Protein AF-A0A9D2UKW0-F1 (afdb_monomer)

Radius of gyration: 27.23 Å; Cα contacts (8 Å, |Δi|>4): 98; chains: 1; bounding box: 52×42×97 Å

Mean predicted aligned error: 14.86 Å

Secon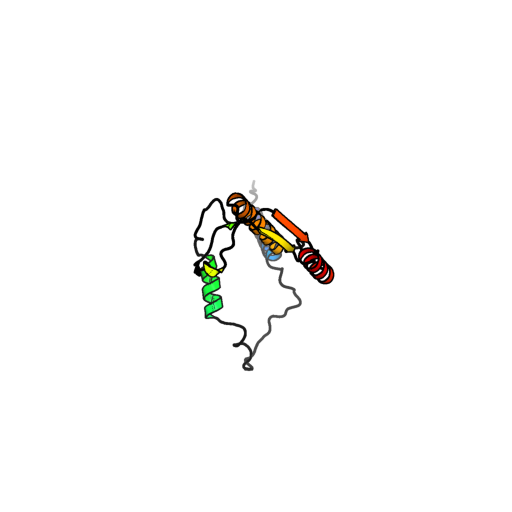dary structure (DSSP, 8-state):
---PPPTHHHHHHHHHHHHHHHHHTS--S-TT-----------S-STTT--HHHHHHHHHGGGPPPBS-TT-GGG-BSS--PPP-GGG--SS-EEEEEEE--SSSHHHHHHHHHHHHHHHHHHHTTSEEEEEEEE-TT-HHHHHHHHHHHH-

Sequence (152 aa):
MRTGLKPVLRTAVALVGASALIALAGCTTDPTVEPGGGEGGGEDSSEEWFDQKLYDRQFEERDVVPEGPEDKPYLQMINPEMGDTSEFKSEGGKKMCFANASISNPWRQTGWITMNEQLKDLKKNGVITEMETRDAQDNDDTQIADIDYFIS

pLDDT: mean 80.83, std 21.24, range [37.22, 98.38]

Structure (mmCIF, N/CA/C/O backbone):
data_AF-A0A9D2UKW0-F1
#
_entry.id   AF-A0A9D2UKW0-F1
#
loop_
_atom_site.group_PDB
_atom_site.id
_atom_site.type_symbol
_atom_site.label_atom_id
_atom_site.label_alt_id
_atom_site.label_comp_id
_atom_site.label_asym_id
_atom_site.label_entity_id
_atom_site.label_seq_id
_atom_site.pdbx_PDB_ins_code
_atom_site.Cartn_x
_atom_site.Cartn_y
_atom_site.Cartn_z
_atom_site.occupancy
_atom_site.B_iso_or_equiv
_atom_site.auth_seq_id
_atom_site.auth_comp_id
_atom_site.auth_asym_id
_atom_site.auth_atom_id
_atom_site.pdbx_PDB_model_num
ATOM 1 N N . MET A 1 1 ? -1.345 18.165 -77.061 1.00 37.22 1 MET A N 1
ATOM 2 C CA . MET A 1 1 ? -0.982 19.080 -75.951 1.00 37.22 1 MET A CA 1
ATOM 3 C C . MET A 1 1 ? -1.348 18.364 -74.655 1.00 37.22 1 MET A C 1
ATOM 5 O O . MET A 1 1 ? -2.507 18.021 -74.513 1.00 37.22 1 MET A O 1
ATOM 9 N N . ARG A 1 2 ? -0.394 17.776 -73.908 1.00 44.81 2 ARG A N 1
ATOM 10 C CA . ARG A 1 2 ? 0.381 18.386 -72.791 1.00 44.81 2 ARG A CA 1
ATOM 11 C C . ARG A 1 2 ? -0.569 19.114 -71.818 1.00 44.81 2 ARG A C 1
ATOM 13 O O . ARG A 1 2 ? -1.216 20.047 -72.260 1.00 44.81 2 ARG A O 1
ATOM 20 N N . THR A 1 3 ? -0.716 18.733 -70.549 1.00 44.91 3 THR A N 1
ATOM 21 C CA . THR A 1 3 ? 0.338 18.456 -69.552 1.00 44.91 3 THR A CA 1
ATOM 22 C C . THR A 1 3 ? -0.169 17.573 -68.397 1.00 44.91 3 THR A C 1
ATOM 24 O O . THR A 1 3 ? -1.260 17.778 -67.878 1.00 44.91 3 THR A O 1
ATOM 27 N N . GLY A 1 4 ? 0.658 16.614 -67.963 1.00 47.75 4 GLY A N 1
ATOM 28 C CA . GLY A 1 4 ? 0.464 15.843 -66.733 1.00 47.75 4 GLY A CA 1
ATOM 29 C C . GLY A 1 4 ? 0.979 16.601 -65.507 1.00 47.75 4 GLY A C 1
ATOM 30 O O . GLY A 1 4 ? 2.093 17.130 -65.521 1.00 47.75 4 GLY A O 1
ATOM 31 N N . LEU A 1 5 ? 0.170 16.640 -64.448 1.00 51.19 5 LEU A N 1
ATOM 32 C CA . LEU A 1 5 ? 0.556 17.165 -63.141 1.00 51.19 5 LEU A CA 1
ATOM 33 C C . LEU A 1 5 ? 1.160 16.019 -62.310 1.00 51.19 5 LEU A C 1
ATOM 35 O O . LEU A 1 5 ? 0.541 14.975 -62.123 1.00 51.19 5 LEU A O 1
ATOM 39 N N . LYS A 1 6 ? 2.417 16.192 -61.892 1.00 46.84 6 LYS A N 1
ATOM 40 C CA . LYS A 1 6 ? 3.288 15.154 -61.319 1.00 46.84 6 LYS A CA 1
ATOM 41 C C . LYS A 1 6 ? 2.822 14.701 -59.915 1.00 46.84 6 LYS A C 1
ATOM 43 O O . LYS A 1 6 ? 2.526 15.561 -59.088 1.00 46.84 6 LYS A O 1
ATOM 48 N N . PRO A 1 7 ? 2.883 13.395 -59.581 1.00 46.62 7 PRO A N 1
ATOM 49 C CA . PRO A 1 7 ? 2.533 12.853 -58.257 1.00 46.62 7 PRO A CA 1
ATOM 50 C C . PRO A 1 7 ? 3.559 13.167 -57.148 1.00 46.62 7 PRO A C 1
ATOM 52 O O . PRO A 1 7 ? 3.317 12.882 -55.982 1.00 46.62 7 PRO A O 1
ATOM 55 N N . VAL A 1 8 ? 4.689 13.791 -57.492 1.00 51.03 8 VAL A N 1
ATOM 56 C CA . VAL A 1 8 ? 5.840 14.019 -56.598 1.00 51.03 8 VAL A CA 1
ATOM 57 C C . VAL A 1 8 ? 5.562 15.071 -55.510 1.00 51.03 8 VAL A C 1
ATOM 59 O O . VAL A 1 8 ? 6.204 15.064 -54.467 1.00 51.03 8 VAL A O 1
ATOM 62 N N . LEU A 1 9 ? 4.583 15.962 -55.709 1.00 44.91 9 LEU A N 1
ATOM 63 C CA . LEU A 1 9 ? 4.363 17.097 -54.801 1.00 44.91 9 LEU A CA 1
ATOM 64 C C . LEU A 1 9 ? 3.537 16.743 -53.548 1.00 44.91 9 LEU A C 1
ATOM 66 O O . LEU A 1 9 ? 3.625 17.440 -52.543 1.00 44.91 9 LEU A O 1
ATOM 70 N N . ARG A 1 10 ? 2.753 15.655 -53.576 1.00 46.81 10 ARG A N 1
ATOM 71 C CA . ARG A 1 10 ? 1.895 15.259 -52.441 1.00 46.81 10 ARG A CA 1
ATOM 72 C C . ARG A 1 10 ? 2.650 14.516 -51.337 1.00 46.81 10 ARG A C 1
ATOM 74 O O . ARG A 1 10 ? 2.250 14.590 -50.182 1.00 46.81 10 ARG A O 1
ATOM 81 N N . THR A 1 11 ? 3.758 13.858 -51.666 1.00 47.38 11 THR A N 1
ATOM 82 C CA . THR A 1 11 ? 4.543 13.068 -50.704 1.00 47.38 11 THR A CA 1
ATOM 83 C C . THR A 1 11 ? 5.456 13.935 -49.831 1.00 47.38 11 THR A C 1
ATOM 85 O O . THR A 1 11 ? 5.762 13.564 -48.703 1.00 47.38 11 THR A O 1
ATOM 88 N N . ALA A 1 12 ? 5.855 15.119 -50.309 1.00 45.41 12 ALA A N 1
ATOM 89 C CA . ALA A 1 12 ? 6.771 16.004 -49.585 1.00 45.41 12 ALA A CA 1
ATOM 90 C C . ALA A 1 12 ? 6.122 16.709 -48.377 1.00 45.41 12 ALA A C 1
ATOM 92 O O . ALA A 1 12 ? 6.799 16.988 -47.395 1.00 45.41 12 ALA A O 1
ATOM 93 N N . VAL A 1 13 ? 4.809 16.963 -48.414 1.00 49.22 13 VAL A N 1
ATOM 94 C CA . VAL A 1 13 ? 4.104 17.684 -47.336 1.00 49.22 13 VAL A CA 1
ATOM 95 C C . VAL A 1 13 ? 3.784 16.770 -46.144 1.00 49.22 13 VAL A C 1
ATOM 97 O O . VAL A 1 13 ? 3.808 17.218 -45.002 1.00 49.22 13 VAL A O 1
ATOM 100 N N . ALA A 1 14 ? 3.554 15.474 -46.379 1.00 49.28 14 ALA A N 1
ATOM 101 C CA . ALA A 1 14 ? 3.240 14.520 -45.312 1.00 49.28 14 ALA A CA 1
ATOM 102 C C . ALA A 1 14 ? 4.455 14.178 -44.424 1.00 49.28 14 ALA A C 1
ATOM 104 O O . ALA A 1 14 ? 4.295 13.949 -43.228 1.00 49.28 14 ALA A O 1
ATOM 105 N N . LEU A 1 15 ? 5.671 14.194 -44.982 1.00 48.31 15 LEU A N 1
ATOM 106 C CA . LEU A 1 15 ? 6.901 13.873 -44.243 1.00 48.31 15 LEU A CA 1
ATOM 107 C C . LEU A 1 15 ? 7.371 14.997 -43.309 1.00 48.31 15 LEU A C 1
ATOM 109 O O . LEU A 1 15 ? 8.044 14.706 -42.328 1.00 48.31 15 LEU A O 1
ATOM 113 N N . VAL A 1 16 ? 7.000 16.255 -43.572 1.00 49.38 16 VAL A N 1
ATOM 114 C CA . VAL A 1 16 ? 7.371 17.404 -42.721 1.00 49.38 16 VAL A CA 1
ATOM 115 C C . VAL A 1 16 ? 6.431 17.548 -41.515 1.00 49.38 16 VAL A C 1
ATOM 117 O O . VAL A 1 16 ? 6.853 17.988 -40.449 1.00 49.38 16 VAL A O 1
ATOM 120 N N . GLY A 1 17 ? 5.164 17.138 -41.643 1.00 46.81 17 GLY A N 1
ATOM 121 C CA . GLY A 1 17 ? 4.200 17.185 -40.536 1.00 46.81 17 GLY A CA 1
ATOM 122 C C . GLY A 1 17 ? 4.445 16.126 -39.455 1.00 46.81 17 GLY A C 1
ATOM 123 O O . GLY A 1 17 ? 4.240 16.392 -38.273 1.00 46.81 17 GLY A O 1
ATOM 124 N N . ALA A 1 18 ? 4.925 14.939 -39.840 1.00 50.12 18 ALA A N 1
ATOM 125 C CA . ALA A 1 18 ? 5.172 13.842 -38.902 1.00 50.12 18 ALA A CA 1
ATOM 126 C C . ALA A 1 18 ? 6.380 14.103 -37.981 1.00 50.12 18 ALA A C 1
ATOM 128 O O . ALA A 1 18 ? 6.341 13.762 -36.802 1.00 50.12 18 ALA A O 1
ATOM 129 N N . SER A 1 19 ? 7.427 14.768 -38.477 1.00 51.38 19 SER A N 1
ATOM 130 C CA . SER A 1 19 ? 8.611 15.129 -37.684 1.00 51.38 19 SER A CA 1
ATOM 131 C C . SER A 1 19 ? 8.330 16.228 -36.655 1.00 51.38 19 SER A C 1
ATOM 133 O O . SER A 1 19 ? 8.922 16.213 -35.579 1.00 51.38 19 SER A O 1
ATOM 135 N N . ALA A 1 20 ? 7.385 17.133 -36.930 1.00 52.00 20 ALA A N 1
ATOM 136 C CA . ALA A 1 20 ? 6.967 18.157 -35.970 1.00 52.00 20 ALA A CA 1
ATOM 137 C C . ALA A 1 20 ? 6.166 17.575 -34.789 1.00 52.00 20 ALA A C 1
ATOM 139 O O . ALA A 1 20 ? 6.291 18.052 -33.664 1.00 52.00 20 ALA A O 1
ATOM 140 N N . LEU A 1 21 ? 5.379 16.517 -35.020 1.00 51.91 21 LEU A N 1
ATOM 141 C CA . LEU A 1 21 ? 4.606 15.851 -33.965 1.00 51.91 21 LEU A CA 1
ATOM 142 C C . LEU A 1 21 ? 5.472 14.938 -33.081 1.00 51.91 21 LEU A C 1
ATOM 144 O O . LEU A 1 21 ? 5.214 14.838 -31.885 1.00 51.91 21 LEU A O 1
ATOM 148 N N . ILE A 1 22 ? 6.532 14.333 -33.631 1.00 56.53 22 ILE A N 1
ATOM 149 C CA . ILE A 1 22 ? 7.501 13.535 -32.856 1.00 56.53 22 ILE A CA 1
ATOM 150 C C . ILE A 1 22 ? 8.371 14.435 -31.959 1.00 56.53 22 ILE A C 1
ATOM 152 O O . ILE A 1 22 ? 8.698 14.047 -30.841 1.00 56.53 22 ILE A O 1
ATOM 156 N N . ALA A 1 23 ? 8.682 15.662 -32.393 1.00 54.34 23 ALA A N 1
ATOM 157 C CA . ALA A 1 23 ? 9.433 16.626 -31.585 1.00 54.34 23 ALA A CA 1
ATOM 158 C C . ALA A 1 23 ? 8.651 17.145 -30.360 1.00 54.34 23 ALA A C 1
ATOM 160 O O . ALA A 1 23 ? 9.253 17.448 -29.335 1.00 54.34 23 ALA A O 1
ATOM 161 N N . LEU A 1 24 ? 7.316 17.211 -30.430 1.00 53.88 24 LEU A N 1
ATOM 162 C CA . LEU A 1 24 ? 6.470 17.702 -29.331 1.00 53.88 24 LEU A CA 1
ATOM 163 C C . LEU A 1 24 ? 6.223 16.665 -28.225 1.00 53.88 24 LEU A C 1
ATOM 165 O O . LEU A 1 24 ? 5.892 17.045 -27.107 1.00 53.88 24 LEU A O 1
ATOM 169 N N . ALA A 1 25 ? 6.402 15.373 -28.507 1.00 56.75 25 ALA A N 1
ATOM 170 C CA . ALA A 1 25 ? 6.276 14.317 -27.499 1.00 56.75 25 ALA A CA 1
ATOM 171 C C . ALA A 1 25 ? 7.566 14.101 -26.679 1.00 56.75 25 ALA A C 1
ATOM 173 O O . ALA A 1 25 ? 7.539 13.381 -25.686 1.00 56.75 25 ALA A O 1
ATOM 174 N N . GLY A 1 26 ? 8.690 14.711 -27.084 1.00 49.38 26 GLY A N 1
ATOM 175 C CA . GLY A 1 26 ? 10.007 14.515 -26.463 1.00 49.38 26 GLY A CA 1
ATOM 176 C C . GLY A 1 26 ? 10.405 15.541 -25.394 1.00 49.38 26 GLY A C 1
ATOM 177 O O . GLY A 1 26 ? 11.467 15.401 -24.798 1.00 49.38 26 GLY A O 1
ATOM 178 N N . CYS A 1 27 ? 9.591 16.568 -25.136 1.00 48.94 27 CYS A N 1
ATOM 179 C CA . CYS A 1 27 ? 9.947 17.663 -24.229 1.00 48.94 27 CYS A CA 1
ATOM 180 C C . CYS A 1 27 ? 9.093 17.655 -22.953 1.00 48.94 27 CYS A C 1
ATOM 182 O O . CYS A 1 27 ? 8.244 18.521 -22.764 1.00 48.94 27 CYS A O 1
ATOM 184 N N . THR A 1 28 ? 9.344 16.699 -22.053 1.00 51.12 28 THR A N 1
ATOM 185 C CA . THR A 1 28 ? 9.155 16.940 -20.604 1.00 51.12 28 THR A CA 1
ATOM 186 C C . THR A 1 28 ? 10.474 17.327 -19.925 1.00 51.12 28 THR A C 1
ATOM 188 O O . THR A 1 28 ? 10.494 17.548 -18.717 1.00 51.12 28 THR A O 1
ATOM 191 N N . THR A 1 29 ? 11.577 17.397 -20.676 1.00 55.34 29 THR A N 1
ATOM 192 C CA . THR A 1 29 ? 12.870 17.862 -20.173 1.00 55.34 29 THR A CA 1
ATOM 193 C C . THR A 1 29 ? 12.932 19.375 -20.312 1.00 55.34 29 THR A C 1
ATOM 195 O O . THR A 1 29 ? 12.803 19.913 -21.414 1.00 55.34 29 THR A O 1
ATOM 198 N N . ASP A 1 30 ? 13.081 20.047 -19.177 1.00 49.75 30 ASP A N 1
ATOM 199 C CA . ASP A 1 30 ? 13.197 21.494 -19.076 1.00 49.75 30 ASP A CA 1
ATOM 200 C C . ASP A 1 30 ? 14.369 22.011 -19.946 1.00 49.75 30 ASP A C 1
ATOM 202 O O . ASP A 1 30 ? 15.497 21.531 -19.795 1.00 49.75 30 ASP A O 1
ATOM 206 N N . PRO A 1 31 ? 14.144 22.972 -20.865 1.00 55.03 31 PRO A N 1
ATOM 207 C CA . PRO A 1 31 ? 15.183 23.510 -21.743 1.00 55.03 31 PRO A CA 1
ATOM 208 C C . PRO A 1 31 ? 16.247 24.349 -21.015 1.00 55.03 31 PRO A C 1
ATOM 210 O O . PRO A 1 31 ? 17.186 24.809 -21.662 1.00 55.03 31 PRO A O 1
ATOM 213 N N . THR A 1 32 ? 16.122 24.575 -19.702 1.00 57.25 32 THR A N 1
ATOM 214 C CA . THR A 1 32 ? 17.172 25.213 -18.888 1.00 57.25 32 THR A CA 1
ATOM 215 C C . THR A 1 32 ? 18.250 24.246 -18.395 1.00 57.25 32 THR A C 1
ATOM 217 O O . THR A 1 32 ? 19.247 24.696 -17.833 1.00 57.25 32 THR A O 1
ATOM 220 N N . VAL A 1 33 ? 18.111 22.939 -18.640 1.00 52.38 33 VAL A N 1
ATOM 221 C CA . VAL A 1 33 ? 19.150 21.953 -18.315 1.00 52.38 33 VAL A CA 1
ATOM 222 C C . VAL A 1 33 ? 20.108 21.815 -19.501 1.00 52.38 33 VAL A C 1
ATOM 224 O O . VAL A 1 33 ? 19.820 21.118 -20.474 1.00 52.38 33 VAL A O 1
ATOM 227 N N . GLU A 1 34 ? 21.263 22.480 -19.434 1.00 56.69 34 GLU A N 1
ATOM 228 C CA . GLU A 1 34 ? 22.372 22.196 -20.350 1.00 56.69 34 GLU A CA 1
ATOM 229 C C . GLU A 1 34 ? 22.921 20.780 -20.081 1.00 56.69 34 GLU A C 1
ATOM 231 O O . GLU A 1 34 ? 23.075 20.395 -18.917 1.00 56.69 34 GLU A O 1
ATOM 236 N N . PRO A 1 35 ? 23.248 19.981 -21.116 1.00 48.72 35 PRO A N 1
ATOM 237 C CA . PRO A 1 35 ? 23.963 18.731 -20.909 1.00 48.72 35 PRO A CA 1
ATOM 238 C C . PRO A 1 35 ? 25.351 19.071 -20.365 1.00 48.72 35 PRO A C 1
ATOM 240 O O . PRO A 1 35 ? 26.190 19.624 -21.076 1.00 48.72 35 PRO A O 1
ATOM 243 N N . GLY A 1 36 ? 25.578 18.773 -19.086 1.00 41.44 36 GLY A N 1
ATOM 244 C CA . GLY A 1 36 ? 26.858 19.001 -18.430 1.00 41.44 36 GLY A CA 1
ATOM 245 C C . GLY A 1 36 ? 27.979 18.286 -19.180 1.00 41.44 36 GLY A C 1
ATOM 246 O O . GLY A 1 36 ? 28.042 17.057 -19.201 1.00 41.44 36 GLY A O 1
ATOM 247 N N . GLY A 1 37 ? 28.869 19.060 -19.801 1.00 48.41 37 GLY A N 1
ATOM 248 C CA . GLY A 1 37 ? 30.148 18.574 -20.301 1.00 48.41 37 GLY A CA 1
ATOM 249 C C . GLY A 1 37 ? 31.047 18.231 -19.118 1.00 48.41 37 GLY A C 1
ATOM 250 O O . GLY A 1 37 ? 31.779 19.084 -18.630 1.00 48.41 37 GLY A O 1
ATOM 251 N N . GLY A 1 38 ? 30.951 16.999 -18.626 1.00 39.31 38 GLY A N 1
ATOM 252 C CA . GLY A 1 38 ? 31.827 16.489 -17.578 1.00 39.31 38 GLY A CA 1
ATOM 253 C C . GLY A 1 38 ? 33.168 16.043 -18.155 1.00 39.31 38 GLY A C 1
ATOM 254 O O . GLY A 1 38 ? 33.295 14.906 -18.605 1.00 39.31 38 GLY A O 1
ATOM 255 N N . GLU A 1 39 ? 34.178 16.915 -18.123 1.00 45.53 39 GLU A N 1
ATOM 256 C CA . GLU A 1 39 ? 35.564 16.454 -17.998 1.00 45.53 39 GLU A CA 1
ATOM 257 C C . GLU A 1 39 ? 35.733 15.829 -16.609 1.00 45.53 39 GLU A C 1
ATOM 259 O O . GLU A 1 39 ? 35.299 16.390 -15.602 1.00 45.53 39 GLU A O 1
ATOM 264 N N . GLY A 1 40 ? 36.328 14.636 -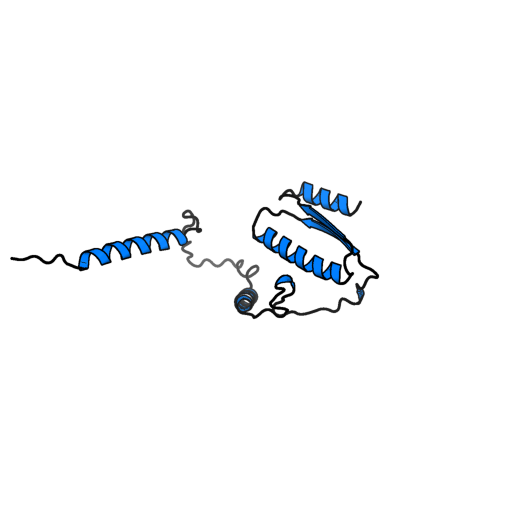16.570 1.00 51.94 40 GLY A N 1
ATOM 265 C CA . GLY A 1 40 ? 36.513 13.852 -15.356 1.00 51.94 40 GLY A CA 1
ATOM 266 C C . GLY A 1 40 ? 37.281 14.612 -14.276 1.00 51.94 40 GLY A C 1
ATOM 267 O O . GLY A 1 40 ? 38.493 14.788 -14.368 1.00 51.94 40 GLY A O 1
ATOM 268 N N . GLY A 1 41 ? 36.564 14.995 -13.225 1.00 37.38 41 GLY A N 1
ATOM 269 C CA . GLY A 1 41 ? 37.100 15.320 -11.913 1.00 37.38 41 GLY A CA 1
ATOM 270 C C . GLY A 1 41 ? 36.496 14.335 -10.924 1.00 37.38 41 GLY A C 1
ATOM 271 O O . GLY A 1 41 ? 35.305 14.405 -10.638 1.00 37.38 41 GLY A O 1
ATOM 272 N N . GLY A 1 42 ? 37.297 13.371 -10.474 1.00 51.25 42 GLY A N 1
ATOM 273 C CA . GLY A 1 42 ? 36.882 12.439 -9.437 1.00 51.25 42 GLY A CA 1
ATOM 274 C C . GLY A 1 42 ? 36.649 13.177 -8.124 1.00 51.25 42 GLY A C 1
ATOM 275 O O . GLY A 1 42 ? 37.581 13.763 -7.582 1.00 51.25 42 GLY A O 1
ATOM 276 N N . GLU A 1 43 ? 35.426 13.087 -7.614 1.00 43.41 43 GLU A N 1
ATOM 277 C CA . GLU A 1 43 ? 35.147 13.106 -6.184 1.00 43.41 43 GLU A CA 1
ATOM 278 C C . GLU A 1 43 ? 34.219 11.928 -5.864 1.00 43.41 43 GLU A C 1
ATOM 280 O O . GLU A 1 43 ? 33.127 11.770 -6.411 1.00 43.41 43 GLU A O 1
ATOM 285 N N . ASP A 1 44 ? 34.748 11.083 -4.990 1.00 52.78 44 ASP A N 1
ATOM 286 C CA . ASP A 1 44 ? 34.341 9.756 -4.527 1.00 52.78 44 ASP A CA 1
ATOM 287 C C . ASP A 1 44 ? 33.007 9.777 -3.737 1.00 52.78 44 ASP A C 1
ATOM 289 O O . ASP A 1 44 ? 32.947 9.422 -2.565 1.00 52.78 44 ASP A O 1
ATOM 293 N N . SER A 1 45 ? 31.925 10.290 -4.339 1.00 53.59 45 SER A N 1
ATOM 294 C CA . SER A 1 45 ? 30.608 10.444 -3.679 1.00 53.59 45 SER A CA 1
ATOM 295 C C . SER A 1 45 ? 29.420 9.885 -4.471 1.00 53.59 45 SER A C 1
ATOM 297 O O . SER A 1 45 ? 28.282 9.919 -4.002 1.00 53.59 45 SER A O 1
ATOM 299 N N . SER A 1 46 ? 29.658 9.352 -5.672 1.00 56.12 46 SER A N 1
ATOM 300 C CA . SER A 1 46 ? 28.600 8.823 -6.547 1.00 56.12 46 SER A CA 1
ATOM 301 C C . SER A 1 46 ? 28.262 7.346 -6.303 1.00 56.12 46 SER A C 1
ATOM 303 O O . SER A 1 46 ? 27.241 6.881 -6.801 1.00 56.12 46 SER A O 1
ATOM 305 N N . GLU A 1 47 ? 29.059 6.629 -5.506 1.00 60.06 47 GLU A N 1
ATOM 306 C CA . GLU A 1 47 ? 28.920 5.179 -5.303 1.00 60.06 47 GLU A CA 1
ATOM 307 C C . GLU A 1 47 ? 28.039 4.788 -4.099 1.00 60.06 47 GLU A C 1
ATOM 309 O O . GLU A 1 47 ? 27.548 3.665 -4.053 1.00 60.06 47 GLU A O 1
ATOM 314 N N . GLU A 1 48 ? 27.783 5.682 -3.132 1.00 72.25 48 GLU A N 1
ATOM 315 C CA . GLU A 1 48 ? 27.008 5.319 -1.925 1.00 72.25 48 GLU A CA 1
ATOM 316 C C . GLU A 1 48 ? 25.489 5.245 -2.150 1.00 72.25 48 GLU A C 1
ATOM 318 O O . GLU A 1 48 ? 24.801 4.501 -1.453 1.00 72.25 48 GLU A O 1
ATOM 323 N N . TRP A 1 49 ? 24.941 6.013 -3.097 1.00 85.56 49 TRP A N 1
ATOM 324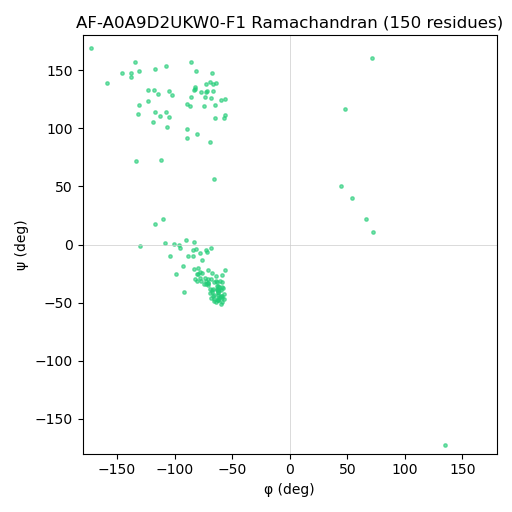 C CA . TRP A 1 49 ? 23.489 6.069 -3.325 1.00 85.56 49 TRP A CA 1
ATOM 325 C C . TRP A 1 49 ? 23.022 5.183 -4.487 1.00 85.56 49 TRP A C 1
ATOM 327 O O . TRP A 1 49 ? 21.858 4.780 -4.513 1.00 85.56 49 TRP A O 1
ATOM 337 N N . PHE A 1 50 ? 23.904 4.900 -5.453 1.00 91.62 50 PHE A N 1
ATOM 338 C CA . PHE A 1 50 ? 23.577 4.141 -6.655 1.00 91.62 50 PHE A CA 1
ATOM 339 C C . PHE A 1 50 ? 24.194 2.743 -6.606 1.00 91.62 50 PHE A C 1
ATOM 341 O O . PHE A 1 50 ? 25.408 2.575 -6.685 1.00 91.62 50 PHE A O 1
ATOM 348 N N . ASP A 1 51 ? 23.336 1.729 -6.541 1.00 94.31 51 ASP A N 1
ATOM 349 C CA . ASP A 1 51 ? 23.729 0.327 -6.644 1.00 94.31 51 ASP A CA 1
ATOM 350 C C . ASP A 1 51 ? 23.340 -0.205 -8.031 1.00 94.31 51 ASP A C 1
ATOM 352 O O . ASP A 1 51 ? 22.161 -0.403 -8.337 1.00 94.31 51 ASP A O 1
ATOM 356 N N . GLN A 1 52 ? 24.347 -0.454 -8.873 1.00 95.00 52 GLN A N 1
ATOM 357 C CA . GLN A 1 52 ? 24.145 -0.966 -10.231 1.00 95.00 52 GLN A CA 1
ATOM 358 C C . GLN A 1 52 ? 23.421 -2.318 -10.238 1.00 95.00 52 GLN A C 1
ATOM 360 O O . GLN A 1 52 ? 22.559 -2.542 -11.081 1.00 95.00 52 GLN A O 1
ATOM 365 N N . LYS A 1 53 ? 23.725 -3.217 -9.292 1.00 95.38 53 LYS A N 1
ATOM 366 C CA . LYS A 1 53 ? 23.076 -4.535 -9.235 1.00 95.38 53 LYS A CA 1
ATOM 367 C C . LYS A 1 53 ? 21.613 -4.407 -8.833 1.00 95.38 53 LYS A C 1
ATOM 369 O O . LYS A 1 53 ? 20.776 -5.140 -9.354 1.00 95.38 53 LYS A O 1
ATOM 374 N N . LEU A 1 54 ? 21.305 -3.493 -7.911 1.00 94.31 54 LEU A N 1
ATOM 375 C CA . LEU A 1 54 ? 19.927 -3.176 -7.542 1.00 94.31 54 LEU A CA 1
ATOM 376 C C . LEU A 1 54 ? 19.156 -2.614 -8.740 1.00 94.31 54 LEU A C 1
ATOM 378 O O . LEU A 1 54 ? 18.043 -3.066 -9.002 1.00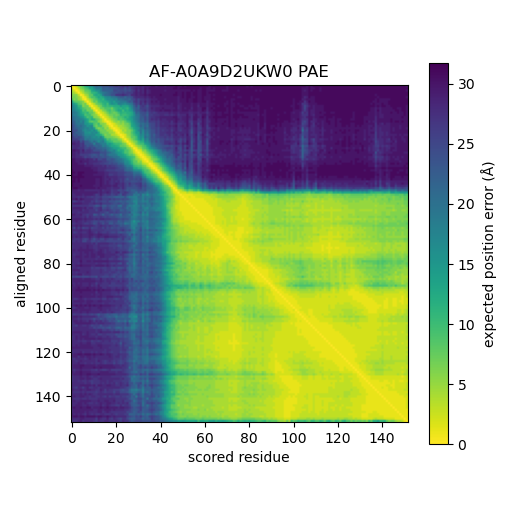 94.31 54 LEU A O 1
ATOM 382 N N . TYR A 1 55 ? 19.756 -1.670 -9.470 1.00 95.50 55 TYR A N 1
ATOM 383 C CA . TYR A 1 55 ? 19.164 -1.097 -10.676 1.00 95.50 55 TYR A CA 1
ATOM 384 C C . TYR A 1 55 ? 18.891 -2.167 -11.739 1.00 95.50 55 TYR A C 1
ATOM 386 O O . TYR A 1 55 ? 17.767 -2.262 -12.226 1.00 95.50 55 TYR A O 1
ATOM 394 N N . ASP A 1 56 ? 19.889 -2.995 -12.063 1.00 97.25 56 ASP A N 1
ATOM 395 C CA . ASP A 1 56 ? 19.763 -4.044 -13.080 1.00 97.25 56 ASP A CA 1
ATOM 396 C C . ASP A 1 56 ? 18.651 -5.032 -12.703 1.00 97.25 56 ASP A C 1
ATOM 398 O O . ASP A 1 56 ? 17.782 -5.326 -13.522 1.00 97.25 56 ASP A O 1
ATOM 402 N N . ARG A 1 57 ? 18.597 -5.456 -11.431 1.00 95.31 57 ARG A N 1
ATOM 403 C CA . ARG A 1 57 ? 17.524 -6.319 -10.920 1.00 95.31 57 ARG A CA 1
ATOM 404 C C . ARG A 1 57 ? 16.141 -5.684 -11.090 1.00 95.31 57 ARG A C 1
ATOM 406 O O . ARG A 1 57 ? 15.234 -6.327 -11.606 1.00 95.31 57 ARG A O 1
ATOM 413 N N . GLN A 1 58 ? 15.968 -4.429 -10.674 1.00 95.25 58 GLN A N 1
ATOM 414 C CA . GLN A 1 58 ? 14.692 -3.708 -10.807 1.00 95.25 58 GLN A CA 1
ATOM 415 C C . GLN A 1 58 ? 14.299 -3.485 -12.271 1.00 95.25 58 GLN A C 1
ATOM 417 O O . GLN A 1 58 ? 13.116 -3.432 -12.610 1.00 95.25 58 GLN A O 1
ATOM 422 N N . PHE A 1 59 ? 15.286 -3.330 -13.152 1.00 97.06 59 PHE A N 1
ATOM 423 C CA . PHE A 1 59 ? 15.046 -3.214 -14.579 1.00 97.06 59 PHE A CA 1
ATOM 424 C C . PHE A 1 59 ? 14.535 -4.537 -15.159 1.00 97.06 59 PHE A C 1
ATOM 426 O O . PHE A 1 59 ? 13.541 -4.524 -15.882 1.00 97.06 59 PHE A O 1
ATOM 433 N N . GLU A 1 60 ? 15.165 -5.659 -14.807 1.00 96.62 60 GLU A N 1
ATOM 434 C CA . GLU A 1 60 ? 14.745 -7.010 -15.206 1.00 96.62 60 GLU A CA 1
ATOM 435 C C . GLU A 1 60 ? 13.358 -7.381 -14.652 1.00 96.62 60 GLU A C 1
ATOM 437 O O . GLU A 1 60 ? 12.557 -8.005 -15.348 1.00 96.62 60 GLU A O 1
ATOM 442 N N . GLU A 1 61 ? 13.021 -6.933 -13.438 1.00 95.94 61 GLU A N 1
ATOM 443 C CA . GLU A 1 61 ? 11.707 -7.126 -12.802 1.00 95.94 61 GLU A CA 1
ATOM 444 C C . GLU A 1 61 ? 10.529 -6.597 -13.641 1.00 95.94 61 GLU A C 1
ATOM 446 O O . GLU A 1 61 ? 9.403 -7.072 -13.493 1.00 95.94 61 GLU A O 1
ATOM 451 N N . ARG A 1 62 ? 10.769 -5.662 -14.569 1.00 95.44 62 ARG A N 1
ATOM 452 C CA . ARG A 1 62 ? 9.737 -5.119 -15.471 1.00 95.44 62 ARG A CA 1
ATOM 453 C C . ARG A 1 62 ? 9.214 -6.135 -16.486 1.00 95.44 62 ARG A C 1
ATOM 455 O O . ARG A 1 62 ? 8.098 -5.959 -16.972 1.00 95.44 62 ARG A O 1
ATOM 462 N N . ASP A 1 63 ? 10.011 -7.150 -16.809 1.00 96.88 63 ASP A N 1
ATOM 463 C CA . ASP A 1 63 ? 9.671 -8.199 -17.777 1.00 96.88 63 ASP A CA 1
ATOM 464 C C . ASP A 1 63 ? 9.199 -9.498 -17.093 1.00 96.88 63 ASP A C 1
ATOM 466 O O . ASP A 1 63 ? 8.862 -10.479 -17.763 1.00 96.88 63 ASP A O 1
ATOM 470 N N . VAL A 1 64 ? 9.153 -9.521 -15.757 1.00 96.44 64 VAL A N 1
ATOM 471 C CA . VAL A 1 64 ? 8.683 -10.673 -14.981 1.00 96.44 64 VAL A CA 1
ATOM 472 C C . VAL A 1 64 ? 7.167 -10.8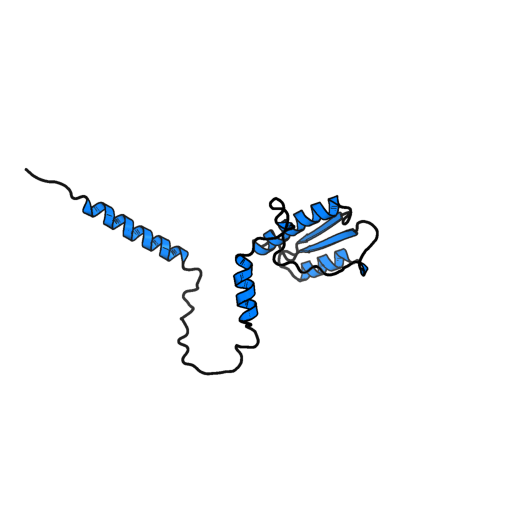05 -15.111 1.00 96.44 64 VAL A C 1
ATOM 474 O O . VAL A 1 64 ? 6.419 -9.844 -14.935 1.00 96.44 64 VAL A O 1
ATOM 477 N N . VAL A 1 65 ? 6.700 -12.024 -15.387 1.00 95.88 65 VAL A N 1
ATOM 478 C CA . VAL A 1 65 ? 5.271 -12.353 -15.347 1.00 95.88 65 VAL A CA 1
ATOM 479 C C . VAL A 1 65 ? 4.836 -12.437 -13.879 1.00 95.88 65 VAL A C 1
ATOM 481 O O . VAL A 1 65 ? 5.375 -13.281 -13.161 1.00 95.88 65 VAL A O 1
ATOM 484 N N . PRO A 1 66 ? 3.882 -11.609 -13.415 1.00 95.81 66 PRO A N 1
ATOM 485 C CA . PRO A 1 66 ? 3.444 -11.646 -12.025 1.00 95.81 66 PRO A CA 1
ATOM 486 C C . PRO A 1 66 ? 2.777 -12.976 -11.664 1.00 95.81 66 PRO A C 1
ATOM 488 O O . PRO A 1 66 ? 1.970 -13.517 -12.421 1.00 95.81 66 PRO A O 1
ATOM 491 N N . GLU A 1 67 ? 3.077 -13.480 -10.474 1.00 96.06 67 GLU A N 1
ATOM 492 C CA . GLU A 1 67 ? 2.425 -14.645 -9.890 1.00 96.06 67 GLU A CA 1
ATOM 493 C C . GLU A 1 67 ? 1.103 -14.235 -9.236 1.00 96.06 67 GLU A C 1
ATOM 495 O O . GLU A 1 67 ? 1.052 -13.262 -8.487 1.00 96.06 67 GLU A O 1
ATOM 500 N N . GLY A 1 68 ? 0.028 -14.986 -9.486 1.00 94.56 68 GLY A N 1
ATOM 501 C CA . GLY A 1 68 ? -1.292 -14.742 -8.901 1.00 94.56 68 GLY A CA 1
ATOM 502 C C . GLY A 1 68 ? -2.429 -14.836 -9.925 1.00 94.56 68 GLY A C 1
ATOM 503 O O . GLY A 1 68 ? -2.214 -15.256 -11.061 1.00 94.56 68 GLY A O 1
ATOM 504 N N . PRO A 1 69 ? -3.665 -14.482 -9.538 1.00 95.69 69 PRO A N 1
ATOM 505 C CA . PRO A 1 69 ? -4.816 -14.529 -10.435 1.00 95.69 69 PRO A CA 1
ATOM 506 C C . PRO A 1 69 ? -4.754 -13.399 -11.471 1.00 95.69 69 PRO A C 1
ATOM 508 O O . PRO A 1 69 ? -4.579 -12.235 -11.109 1.00 95.69 69 PRO A O 1
ATOM 511 N N . GLU A 1 70 ? -4.948 -13.709 -12.755 1.00 94.94 70 GLU A N 1
ATOM 512 C CA . GLU A 1 70 ? -4.965 -12.705 -13.835 1.00 94.94 70 GLU A CA 1
ATOM 513 C C . GLU A 1 70 ? -6.109 -11.688 -13.692 1.00 94.94 70 GLU A C 1
ATOM 515 O O . GLU A 1 70 ? -5.962 -10.520 -14.044 1.00 94.94 70 GLU A O 1
ATOM 520 N N . ASP A 1 71 ? -7.244 -12.114 -13.134 1.00 95.88 71 ASP A N 1
ATOM 521 C CA . ASP A 1 71 ? -8.428 -11.281 -12.911 1.00 95.88 71 ASP A CA 1
ATOM 522 C C . ASP A 1 71 ? -8.339 -10.423 -11.638 1.00 95.88 71 ASP A C 1
ATOM 524 O O . ASP A 1 71 ? -9.227 -9.607 -11.374 1.00 95.88 71 ASP A O 1
ATOM 528 N N . LYS A 1 72 ? -7.266 -10.583 -10.851 1.00 96.00 72 LYS A N 1
ATOM 529 C CA . LYS A 1 72 ? -7.036 -9.874 -9.588 1.00 96.00 72 LYS A CA 1
ATOM 530 C C . LYS A 1 72 ? -5.606 -9.333 -9.502 1.00 96.00 72 LYS A C 1
ATOM 532 O O . LYS A 1 72 ? -4.818 -9.814 -8.686 1.00 96.00 72 LYS A O 1
ATOM 537 N N . PRO A 1 73 ? -5.270 -8.287 -10.277 1.00 94.38 73 PRO A N 1
ATOM 538 C CA . PRO A 1 73 ? -3.920 -7.716 -10.294 1.00 94.38 73 PRO A CA 1
ATOM 539 C C . PRO A 1 73 ? -3.451 -7.210 -8.920 1.00 94.38 73 PRO A C 1
ATOM 541 O O . PRO A 1 73 ? -2.265 -7.226 -8.623 1.00 94.38 73 PRO A O 1
ATOM 544 N N . TYR A 1 74 ? -4.376 -6.830 -8.037 1.00 95.00 74 TYR A N 1
ATOM 545 C CA . TYR A 1 74 ? -4.085 -6.399 -6.665 1.00 95.00 74 TYR A CA 1
ATOM 546 C C . TYR A 1 74 ? -3.652 -7.540 -5.717 1.00 95.00 74 TYR A C 1
ATOM 548 O O . TYR A 1 74 ? -3.296 -7.272 -4.573 1.00 95.00 74 TYR A O 1
ATOM 556 N N . LEU A 1 75 ? -3.707 -8.802 -6.162 1.00 94.31 75 LEU A N 1
ATOM 557 C CA . LEU A 1 75 ? -3.166 -9.968 -5.449 1.00 94.31 75 LEU A CA 1
ATOM 558 C C . LEU A 1 75 ? -1.909 -10.539 -6.115 1.00 94.31 75 LEU A C 1
ATOM 560 O O . LEU A 1 75 ? -1.405 -11.565 -5.663 1.00 94.31 75 LEU A O 1
ATOM 564 N N . GLN A 1 76 ? -1.445 -9.929 -7.206 1.00 95.62 76 GLN A N 1
ATOM 565 C CA . GLN A 1 76 ? -0.278 -10.412 -7.924 1.00 95.62 76 GLN A CA 1
ATOM 566 C C . GLN A 1 76 ? 1.017 -9.943 -7.263 1.00 95.62 76 GLN A C 1
ATOM 568 O O . GLN A 1 76 ? 1.074 -8.866 -6.667 1.00 95.62 76 GLN A O 1
ATOM 573 N N . MET A 1 77 ? 2.067 -10.750 -7.384 1.00 94.69 77 MET A N 1
ATOM 574 C CA . MET A 1 77 ? 3.391 -10.464 -6.834 1.00 94.69 77 MET A CA 1
ATOM 575 C C . MET A 1 77 ? 4.469 -10.848 -7.850 1.00 94.69 77 MET A C 1
ATOM 577 O O . MET A 1 77 ? 4.297 -11.799 -8.607 1.00 94.69 77 MET A O 1
ATOM 581 N N . ILE A 1 78 ? 5.588 -10.126 -7.866 1.00 95.69 78 ILE A N 1
ATOM 582 C CA . ILE A 1 78 ? 6.779 -10.500 -8.641 1.00 95.69 78 ILE A CA 1
ATOM 583 C C . ILE A 1 78 ? 7.835 -11.037 -7.679 1.00 95.69 78 ILE A C 1
ATOM 585 O O . ILE A 1 78 ? 8.070 -10.428 -6.638 1.00 95.69 78 ILE A O 1
ATOM 589 N N . ASN A 1 79 ? 8.433 -12.183 -8.011 1.00 92.62 79 ASN A N 1
ATOM 590 C CA . ASN A 1 79 ? 9.475 -12.837 -7.211 1.00 92.62 79 ASN A CA 1
ATOM 591 C C . ASN A 1 79 ? 9.168 -12.879 -5.689 1.00 92.62 79 ASN A C 1
ATOM 593 O O . ASN A 1 79 ? 9.997 -12.430 -4.893 1.00 92.62 79 ASN A O 1
ATOM 597 N N . PRO A 1 80 ? 7.975 -13.340 -5.252 1.00 92.38 80 PRO A N 1
ATOM 598 C CA . PRO A 1 80 ? 7.572 -13.226 -3.855 1.00 92.38 80 PRO A CA 1
ATOM 599 C C . PRO A 1 80 ? 8.407 -14.120 -2.927 1.00 92.38 80 PRO A C 1
ATOM 601 O O . PRO A 1 80 ? 8.432 -15.341 -3.066 1.00 92.38 80 PRO A O 1
ATOM 604 N N . GLU A 1 81 ? 8.999 -13.519 -1.895 1.00 92.94 81 GLU A N 1
ATOM 605 C CA . GLU A 1 81 ? 9.589 -14.227 -0.755 1.00 92.94 81 GLU A CA 1
ATOM 606 C C . GLU A 1 81 ? 8.689 -14.049 0.477 1.00 92.94 81 GLU A C 1
ATOM 608 O O . GLU A 1 81 ? 8.681 -13.003 1.126 1.00 92.94 81 GLU A O 1
ATOM 613 N N . MET A 1 82 ? 7.885 -15.067 0.796 1.00 92.69 82 MET A N 1
ATOM 614 C CA . MET A 1 82 ? 6.943 -15.005 1.919 1.00 92.69 82 MET A CA 1
ATOM 615 C C . MET A 1 82 ? 7.624 -15.401 3.233 1.00 92.69 82 MET A C 1
ATOM 617 O O . MET A 1 82 ? 8.190 -16.488 3.345 1.00 92.69 82 MET A O 1
ATOM 621 N N . GLY A 1 83 ? 7.520 -14.542 4.247 1.00 94.44 83 GLY A N 1
ATOM 622 C CA . GLY A 1 83 ? 7.915 -14.863 5.621 1.00 94.44 83 GLY A CA 1
ATOM 623 C C . GLY A 1 83 ? 6.798 -15.555 6.410 1.00 94.44 83 GLY A C 1
ATOM 624 O O . GLY A 1 83 ? 5.617 -15.396 6.095 1.00 94.44 83 GLY A O 1
ATOM 625 N N . ASP A 1 84 ? 7.158 -16.300 7.461 1.00 95.81 84 ASP A N 1
ATOM 626 C CA . ASP A 1 84 ? 6.173 -16.787 8.432 1.00 95.81 84 ASP A CA 1
ATOM 627 C C . ASP A 1 84 ? 5.694 -15.632 9.320 1.00 95.81 84 ASP A C 1
ATOM 629 O O . ASP A 1 84 ? 6.493 -14.932 9.937 1.00 95.81 84 ASP A O 1
ATOM 633 N N . THR A 1 85 ? 4.379 -15.447 9.393 1.00 94.19 85 THR A N 1
ATOM 634 C CA . THR A 1 85 ? 3.728 -14.432 10.231 1.00 94.19 85 THR A CA 1
ATOM 635 C C . THR A 1 85 ? 2.837 -15.063 11.301 1.00 94.19 85 THR A C 1
ATOM 637 O O . THR A 1 85 ? 1.935 -14.406 11.826 1.00 94.19 85 THR A O 1
ATOM 640 N N . SER A 1 86 ? 3.024 -16.355 11.594 1.00 95.44 86 SER A N 1
ATOM 641 C CA . SER A 1 86 ? 2.168 -17.120 12.507 1.00 95.44 86 SER A CA 1
ATOM 642 C C . SER A 1 86 ? 2.106 -16.531 13.920 1.00 95.44 86 SER A C 1
ATOM 644 O O . SER A 1 86 ? 1.047 -16.583 14.549 1.00 95.44 86 SER A O 1
ATOM 646 N N . GLU A 1 87 ? 3.187 -15.904 14.390 1.00 96.56 87 GLU A N 1
ATOM 647 C CA . GLU A 1 87 ? 3.250 -15.246 15.701 1.00 96.56 87 GLU A CA 1
ATOM 648 C C . GLU A 1 87 ? 2.292 -14.050 15.829 1.00 96.56 87 GLU A C 1
ATOM 650 O O . GLU A 1 87 ? 1.812 -13.757 16.922 1.00 96.56 87 GLU A O 1
ATOM 655 N N . PHE A 1 88 ? 1.951 -13.394 14.714 1.00 92.50 88 PHE A N 1
ATOM 656 C CA . PHE A 1 88 ? 1.067 -12.222 14.689 1.00 92.50 88 PHE A CA 1
ATOM 657 C C . PHE A 1 88 ? -0.407 -12.587 14.511 1.00 92.50 88 PHE A C 1
ATOM 659 O O . PHE A 1 88 ? -1.266 -11.710 14.367 1.00 92.50 88 PHE A O 1
ATOM 666 N N . LYS A 1 89 ? -0.728 -13.883 14.486 1.00 91.62 89 LYS A N 1
ATOM 667 C CA . LYS A 1 89 ? -2.101 -14.342 14.319 1.00 91.62 89 LYS A CA 1
ATOM 668 C C . LYS A 1 89 ? -2.966 -13.797 15.454 1.00 91.62 89 LYS A C 1
ATOM 670 O O . LYS A 1 89 ? -2.710 -14.037 16.629 1.00 91.62 89 LYS A O 1
ATOM 675 N N . SER A 1 90 ? -4.036 -13.104 15.085 1.00 88.62 90 SER A N 1
ATOM 676 C CA . SER A 1 90 ? -5.014 -12.575 16.029 1.00 88.62 90 SER A CA 1
ATOM 677 C C . SER A 1 90 ? -6.384 -13.209 15.806 1.00 88.62 90 SER A C 1
ATOM 679 O O . SER A 1 90 ? -6.716 -13.652 14.705 1.00 88.62 90 SER A O 1
ATOM 681 N N . GLU A 1 91 ? -7.175 -13.297 16.873 1.00 92.06 91 GLU A N 1
ATOM 682 C CA . GLU A 1 91 ? -8.525 -13.851 16.799 1.00 92.06 91 GLU A CA 1
ATOM 683 C C . GLU A 1 91 ? -9.534 -12.809 16.310 1.00 92.06 91 GLU A C 1
ATOM 685 O O . GLU A 1 91 ? -9.556 -11.669 16.787 1.00 92.06 91 GLU A O 1
ATOM 690 N N . GLY A 1 92 ? -10.404 -13.232 15.392 1.00 92.88 92 GLY A N 1
ATOM 691 C CA . GLY A 1 92 ? -11.479 -12.412 14.843 1.00 92.88 92 GLY A CA 1
ATOM 692 C C . GLY A 1 92 ? -11.002 -11.301 13.906 1.00 92.88 92 GLY A C 1
ATOM 693 O O . GLY A 1 92 ? -9.842 -10.885 13.921 1.00 92.88 92 GLY A O 1
ATOM 694 N N . GLY A 1 93 ? -11.930 -10.810 13.087 1.00 94.69 93 GLY A N 1
ATOM 695 C CA . GLY A 1 93 ? -11.646 -9.711 12.175 1.00 94.69 93 GLY A CA 1
ATOM 696 C C . GLY A 1 93 ? -11.377 -8.400 12.914 1.00 94.69 93 GLY A C 1
ATOM 697 O O . GLY A 1 93 ? -11.937 -8.152 13.986 1.00 94.69 93 GLY A O 1
ATOM 698 N N . LYS A 1 94 ? -10.516 -7.557 12.344 1.00 94.19 94 LYS A N 1
ATOM 699 C CA . LYS A 1 94 ? -10.116 -6.266 12.923 1.00 94.19 94 LYS A CA 1
ATOM 700 C C . LYS A 1 94 ? -10.731 -5.095 12.161 1.00 94.19 94 LYS A C 1
ATOM 702 O O . LYS A 1 94 ? -11.011 -5.205 10.969 1.00 94.19 94 LYS A O 1
ATOM 707 N N . LYS A 1 95 ? -10.922 -3.963 12.840 1.00 94.06 95 LYS A N 1
ATOM 708 C CA . LYS A 1 95 ? -11.165 -2.687 12.159 1.00 94.06 95 LYS A CA 1
ATOM 709 C C . LYS A 1 95 ? -9.827 -2.168 11.629 1.00 94.06 95 LYS A C 1
ATOM 711 O O . LYS A 1 95 ? -8.848 -2.156 12.368 1.00 94.06 95 LYS A O 1
ATOM 716 N N . MET A 1 96 ? -9.799 -1.773 10.362 1.00 93.38 96 MET A N 1
ATOM 717 C CA . MET A 1 96 ? -8.650 -1.141 9.719 1.00 93.38 96 MET A CA 1
ATOM 718 C C . MET A 1 96 ? -8.894 0.365 9.628 1.00 93.38 96 MET A C 1
ATOM 720 O O . MET A 1 96 ? -9.926 0.784 9.104 1.00 93.38 96 MET A O 1
ATOM 724 N N . CYS A 1 97 ? -7.937 1.161 10.096 1.00 95.62 97 CYS A N 1
ATOM 725 C CA . CYS A 1 97 ? -7.950 2.616 9.977 1.00 95.62 97 CYS A CA 1
ATOM 726 C C . CYS A 1 97 ? -6.792 3.053 9.073 1.00 95.62 97 CYS A C 1
ATOM 728 O O . CYS A 1 97 ? -5.660 2.620 9.285 1.00 95.62 97 CYS A O 1
ATOM 730 N N . PHE A 1 98 ? -7.056 3.883 8.064 1.00 95.19 98 PHE A N 1
ATOM 731 C CA . PHE A 1 98 ? -6.034 4.333 7.114 1.00 95.19 98 PHE A CA 1
ATOM 732 C C . PHE A 1 98 ? -6.074 5.852 6.916 1.00 95.19 98 PHE A C 1
ATOM 734 O O . PHE A 1 98 ? -7.025 6.392 6.346 1.00 95.19 98 PHE A O 1
ATOM 741 N N . ALA A 1 99 ? -5.023 6.532 7.379 1.00 96.62 99 ALA A N 1
ATOM 742 C CA . ALA A 1 99 ? -4.801 7.961 7.171 1.00 96.62 99 ALA A CA 1
ATOM 743 C C . ALA A 1 99 ? -4.015 8.175 5.866 1.00 96.62 99 ALA A C 1
ATOM 745 O O . ALA A 1 99 ? -2.782 8.118 5.838 1.00 96.62 99 ALA A O 1
ATOM 746 N N . ASN A 1 100 ? -4.739 8.370 4.765 1.00 95.94 100 ASN A N 1
ATOM 747 C CA . ASN A 1 100 ? -4.154 8.560 3.445 1.00 95.94 100 ASN A CA 1
ATOM 748 C C . ASN A 1 100 ? -3.502 9.943 3.325 1.00 95.94 100 ASN A C 1
ATOM 750 O O . ASN A 1 100 ? -4.094 10.940 3.729 1.00 95.94 100 ASN A O 1
ATOM 754 N N . ALA A 1 101 ? -2.323 10.019 2.704 1.00 96.00 101 ALA A N 1
ATOM 755 C CA . ALA A 1 101 ? -1.634 11.296 2.506 1.00 96.00 101 ALA A CA 1
ATOM 756 C C . ALA A 1 101 ? -2.407 12.232 1.557 1.00 96.00 101 ALA A C 1
ATOM 758 O O . ALA A 1 101 ? -2.611 13.404 1.861 1.00 96.00 101 ALA A O 1
ATOM 759 N N . SER A 1 102 ? -2.833 11.722 0.397 1.00 96.12 102 SER A N 1
ATOM 760 C CA . SER A 1 102 ? -3.744 12.411 -0.529 1.00 96.12 102 SER A CA 1
ATOM 761 C C . SER A 1 102 ? -4.180 11.501 -1.678 1.00 96.12 102 SER A C 1
ATOM 763 O O . SER A 1 102 ? -3.581 10.451 -1.921 1.00 96.12 102 SER A O 1
ATOM 765 N N . ILE A 1 103 ? -5.168 11.934 -2.459 1.00 96.06 103 ILE A N 1
ATOM 766 C CA . ILE A 1 103 ? -5.510 11.364 -3.777 1.00 96.06 103 ILE A CA 1
ATOM 767 C C . ILE A 1 103 ? -5.176 12.317 -4.938 1.00 96.06 103 ILE A C 1
ATOM 769 O O . ILE A 1 103 ? -5.753 12.217 -6.024 1.00 96.06 103 ILE A O 1
ATOM 773 N N . SER A 1 104 ? -4.261 13.264 -4.715 1.00 96.19 104 SER A N 1
ATOM 774 C CA . SER A 1 104 ? -3.998 14.387 -5.626 1.00 96.19 104 SER A CA 1
ATOM 775 C C . SER A 1 104 ? -3.189 14.032 -6.874 1.00 96.19 104 SER A C 1
ATOM 777 O O . SER A 1 104 ? -3.139 14.826 -7.812 1.00 96.19 104 SER A O 1
ATOM 779 N N . ASN A 1 105 ? -2.570 12.849 -6.921 1.00 95.81 105 ASN A N 1
ATOM 780 C CA . ASN A 1 105 ? -1.828 12.387 -8.089 1.00 95.81 105 ASN A CA 1
ATOM 781 C C . ASN A 1 105 ? -2.163 10.928 -8.456 1.00 95.81 105 ASN A C 1
ATOM 783 O O . ASN A 1 105 ? -2.586 10.152 -7.592 1.00 95.81 105 ASN A O 1
ATOM 787 N N . PRO A 1 106 ? -1.951 10.529 -9.725 1.00 96.12 106 PRO A N 1
ATOM 788 C CA . PRO A 1 106 ? -2.322 9.197 -10.206 1.00 96.12 106 PRO A CA 1
ATOM 789 C C . PRO A 1 106 ? -1.620 8.041 -9.487 1.00 96.12 106 PRO A C 1
ATOM 791 O O . PRO A 1 106 ? -2.206 6.969 -9.333 1.00 96.12 106 PRO A O 1
ATOM 794 N N . TRP A 1 107 ? -0.384 8.246 -9.019 1.00 94.19 107 TRP A N 1
ATOM 795 C CA . TRP A 1 107 ? 0.351 7.236 -8.254 1.00 94.19 107 TRP A CA 1
ATOM 796 C C . TRP A 1 107 ? -0.380 6.904 -6.947 1.00 94.19 107 TRP A C 1
ATOM 798 O O . TRP A 1 107 ? -0.656 5.738 -6.663 1.00 94.19 107 TRP A O 1
ATOM 808 N N . ARG A 1 108 ? -0.801 7.931 -6.201 1.00 96.12 108 ARG A N 1
ATOM 809 C CA . ARG A 1 108 ? -1.575 7.755 -4.964 1.00 96.12 108 ARG A CA 1
ATOM 810 C C . ARG A 1 108 ? -2.966 7.185 -5.220 1.00 96.12 108 ARG A C 1
ATOM 812 O O . ARG A 1 108 ? -3.417 6.325 -4.472 1.00 96.12 108 ARG A O 1
ATOM 819 N N . GLN A 1 109 ? -3.626 7.599 -6.301 1.00 95.88 109 GLN A N 1
ATOM 820 C CA . GLN A 1 109 ? -4.919 7.028 -6.695 1.00 95.88 109 GLN A CA 1
ATOM 821 C C . GLN A 1 109 ? -4.814 5.536 -7.025 1.00 95.88 109 GLN A C 1
ATOM 823 O O . GLN A 1 109 ? -5.665 4.758 -6.601 1.00 95.88 109 GLN A O 1
ATOM 828 N N . THR A 1 110 ? -3.758 5.124 -7.729 1.00 95.62 110 THR A N 1
ATOM 829 C CA . THR A 1 110 ? -3.517 3.709 -8.046 1.00 95.62 110 THR A CA 1
ATOM 830 C C . THR A 1 110 ? -3.315 2.897 -6.769 1.00 95.62 110 THR A C 1
ATOM 832 O O . THR A 1 110 ? -3.986 1.885 -6.584 1.00 95.62 110 THR A O 1
ATOM 835 N N . GLY A 1 111 ? -2.473 3.375 -5.843 1.00 93.88 111 GLY A N 1
ATOM 836 C CA . GLY A 1 111 ? -2.289 2.731 -4.538 1.00 93.88 111 GLY A CA 1
ATOM 837 C C . GLY A 1 111 ? -3.594 2.629 -3.739 1.00 93.88 111 GLY A C 1
ATOM 838 O O . GLY A 1 111 ? -3.923 1.562 -3.220 1.00 93.88 111 GLY A O 1
ATOM 839 N N . TRP A 1 112 ? -4.383 3.706 -3.709 1.00 95.44 112 TRP A N 1
ATOM 840 C CA . TRP A 1 112 ? -5.691 3.740 -3.055 1.00 95.44 112 TRP A CA 1
ATOM 841 C C . TRP A 1 112 ? -6.665 2.699 -3.630 1.00 95.44 112 TRP A C 1
ATOM 843 O O . TRP A 1 112 ? -7.310 1.972 -2.871 1.00 95.44 112 TRP A O 1
ATOM 853 N N . ILE A 1 113 ? -6.759 2.587 -4.957 1.00 95.56 113 ILE A N 1
ATOM 854 C CA . ILE A 1 113 ? -7.629 1.612 -5.633 1.00 95.56 113 ILE A CA 1
ATOM 855 C C . ILE A 1 113 ? -7.184 0.180 -5.318 1.00 95.56 113 ILE A C 1
ATOM 857 O O . ILE A 1 113 ? -8.007 -0.626 -4.880 1.00 95.56 113 ILE A O 1
ATOM 861 N N . THR A 1 114 ? -5.892 -0.123 -5.475 1.00 95.56 114 TH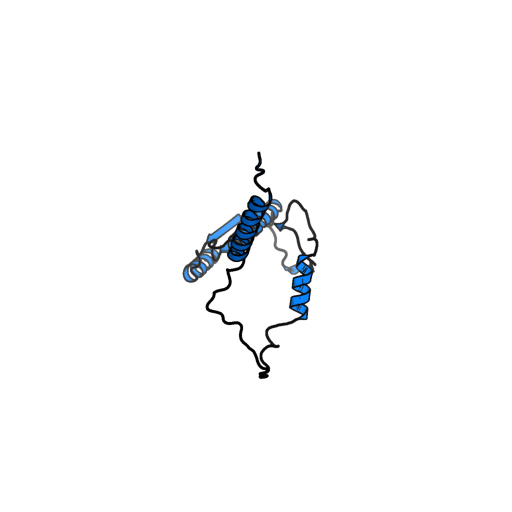R A N 1
ATOM 862 C CA . THR A 1 114 ? -5.322 -1.451 -5.194 1.00 95.56 114 THR A CA 1
ATOM 863 C C . THR A 1 114 ? -5.597 -1.882 -3.755 1.00 95.56 114 THR A C 1
ATOM 865 O O . THR A 1 114 ? -6.093 -2.986 -3.521 1.00 95.56 114 THR A O 1
ATOM 868 N N . MET A 1 115 ? -5.362 -0.987 -2.791 1.00 94.69 115 MET A N 1
ATOM 869 C CA . MET A 1 115 ? -5.638 -1.249 -1.381 1.00 94.69 115 MET A CA 1
ATOM 870 C C . MET A 1 115 ? -7.126 -1.546 -1.140 1.00 94.69 115 MET A C 1
ATOM 872 O O . MET A 1 115 ? -7.458 -2.503 -0.443 1.00 94.69 115 MET A O 1
ATOM 876 N N . ASN A 1 116 ? -8.042 -0.769 -1.727 1.00 94.19 116 ASN A N 1
ATOM 877 C CA . ASN A 1 116 ? -9.481 -0.986 -1.549 1.00 94.19 116 ASN A CA 1
ATOM 878 C C . ASN A 1 116 ? -9.951 -2.343 -2.098 1.00 94.19 116 ASN A C 1
ATOM 880 O O . ASN A 1 116 ? -10.789 -2.988 -1.467 1.00 94.19 116 ASN A O 1
ATOM 884 N N . GLU A 1 117 ? -9.421 -2.809 -3.234 1.00 96.12 117 GLU A N 1
ATOM 885 C CA . GLU A 1 117 ? -9.744 -4.150 -3.744 1.00 96.12 117 GLU A CA 1
ATOM 886 C C . GLU A 1 117 ? -9.225 -5.256 -2.817 1.00 96.12 117 GLU A C 1
ATOM 888 O O . GLU A 1 117 ? -9.968 -6.179 -2.469 1.00 96.12 117 GLU A O 1
ATOM 893 N N . GLN A 1 118 ? -7.993 -5.125 -2.318 1.00 94.62 118 GLN A N 1
ATOM 894 C CA . GLN A 1 118 ? -7.439 -6.078 -1.355 1.00 94.62 118 GLN A CA 1
ATOM 895 C C . GLN A 1 118 ? -8.259 -6.116 -0.055 1.00 94.62 118 GLN A C 1
ATOM 897 O O . GLN A 1 118 ? -8.525 -7.189 0.493 1.00 94.62 118 GLN A O 1
ATOM 902 N N . LEU A 1 119 ? -8.737 -4.961 0.418 1.00 93.12 119 LEU A N 1
ATOM 903 C CA . LEU A 1 119 ? -9.571 -4.863 1.616 1.00 93.12 119 LEU A CA 1
ATOM 904 C C . LEU A 1 119 ? -10.940 -5.531 1.443 1.00 93.12 119 LEU A C 1
ATOM 906 O O . LEU A 1 119 ? -11.450 -6.115 2.402 1.00 93.12 119 LEU A O 1
ATOM 910 N N . LYS A 1 120 ? -11.520 -5.536 0.235 1.00 93.81 120 LYS A N 1
ATOM 911 C CA . LYS A 1 120 ? -12.739 -6.318 -0.046 1.00 93.81 120 LYS A CA 1
ATOM 912 C C . LYS A 1 120 ? -12.497 -7.816 0.132 1.00 93.81 120 LYS A C 1
ATOM 914 O O . LYS A 1 120 ? -13.327 -8.486 0.747 1.00 93.81 120 LYS A O 1
ATOM 919 N N . ASP A 1 121 ? -11.372 -8.336 -0.360 1.00 94.50 121 ASP A N 1
ATOM 920 C CA . ASP A 1 121 ? -11.024 -9.753 -0.200 1.00 94.50 121 ASP A CA 1
ATOM 921 C C . ASP A 1 121 ? -10.729 -10.097 1.274 1.00 94.50 121 ASP A C 1
ATOM 923 O O . ASP A 1 121 ? -11.232 -11.099 1.787 1.00 94.50 121 ASP A O 1
ATOM 927 N N . LEU A 1 122 ? -10.020 -9.230 2.005 1.00 94.06 122 LEU A N 1
ATOM 928 C CA . LEU A 1 122 ? -9.783 -9.403 3.446 1.00 94.06 122 LEU A CA 1
ATOM 929 C C . LEU A 1 122 ? -11.080 -9.363 4.264 1.00 94.06 122 LEU A C 1
ATOM 931 O O . LEU A 1 122 ? -11.254 -10.162 5.189 1.00 94.06 122 LEU A O 1
ATOM 935 N N . LYS A 1 123 ? -12.021 -8.485 3.901 1.00 94.50 123 LYS A N 1
ATOM 936 C CA . LYS A 1 123 ? -13.348 -8.425 4.521 1.00 94.50 123 LYS A CA 1
ATOM 937 C C . LYS A 1 123 ? -14.171 -9.674 4.227 1.00 94.50 123 LYS A C 1
ATOM 939 O O . LYS A 1 123 ? -14.766 -10.245 5.138 1.00 94.50 123 LYS A O 1
ATOM 944 N N . LYS A 1 124 ? -14.169 -10.145 2.976 1.00 94.75 124 LYS A N 1
ATOM 945 C CA . LYS A 1 124 ? -14.823 -11.401 2.576 1.00 94.75 124 LYS A CA 1
ATOM 946 C C . LYS A 1 124 ? -14.286 -12.601 3.365 1.00 94.75 124 LYS A C 1
ATOM 948 O O . LYS A 1 124 ? -15.063 -13.475 3.736 1.00 94.75 124 LYS A O 1
ATOM 953 N N . ASN A 1 125 ? -12.986 -12.615 3.650 1.00 93.75 125 ASN A N 1
ATOM 954 C CA . ASN A 1 125 ? -12.321 -13.670 4.416 1.00 93.75 125 ASN A CA 1
ATOM 955 C C . ASN A 1 125 ? -12.444 -13.498 5.942 1.00 93.75 125 ASN A C 1
ATOM 957 O O . ASN A 1 125 ? -11.881 -14.292 6.692 1.00 93.75 125 ASN A O 1
ATOM 961 N N . GLY A 1 126 ? -13.160 -12.474 6.418 1.00 93.81 126 GLY A N 1
ATOM 962 C CA . GLY A 1 126 ? -13.370 -12.222 7.844 1.00 93.81 126 GLY A CA 1
ATOM 963 C C . GLY A 1 126 ? -12.137 -11.709 8.594 1.00 93.81 126 GLY A C 1
ATOM 964 O O . GLY A 1 126 ? -12.167 -11.650 9.820 1.00 93.81 126 GLY A O 1
ATOM 965 N N . VAL A 1 127 ? -11.070 -11.324 7.885 1.00 94.44 127 VAL A N 1
ATOM 966 C CA . VAL A 1 127 ? -9.853 -10.737 8.476 1.00 94.44 127 VAL A CA 1
ATOM 967 C C . VAL A 1 127 ? -10.105 -9.292 8.904 1.00 94.44 127 VAL A C 1
ATOM 969 O O . VAL A 1 127 ? -9.578 -8.842 9.918 1.00 94.44 127 VAL A O 1
ATOM 972 N N . ILE A 1 128 ? -10.948 -8.570 8.160 1.00 95.12 128 ILE A N 1
ATOM 973 C CA . ILE A 1 128 ? -11.320 -7.182 8.448 1.00 95.12 128 ILE A CA 1
ATOM 974 C C . ILE A 1 128 ? -12.836 -7.069 8.588 1.00 95.12 128 ILE A C 1
ATOM 976 O O . ILE A 1 128 ? -13.585 -7.582 7.759 1.00 95.12 128 ILE A O 1
ATOM 980 N N . THR A 1 129 ? -13.307 -6.391 9.630 1.00 95.19 129 THR A N 1
ATOM 981 C CA . THR A 1 129 ? -14.742 -6.149 9.863 1.00 95.19 129 THR A CA 1
ATOM 982 C C . THR A 1 129 ? -15.200 -4.828 9.250 1.00 95.19 129 THR A C 1
ATOM 984 O O . THR A 1 129 ? -16.263 -4.747 8.627 1.00 95.19 129 THR A O 1
ATOM 987 N N . GLU A 1 130 ? -14.366 -3.803 9.377 1.00 92.44 130 GLU A N 1
ATOM 988 C CA . GLU A 1 130 ? -14.643 -2.42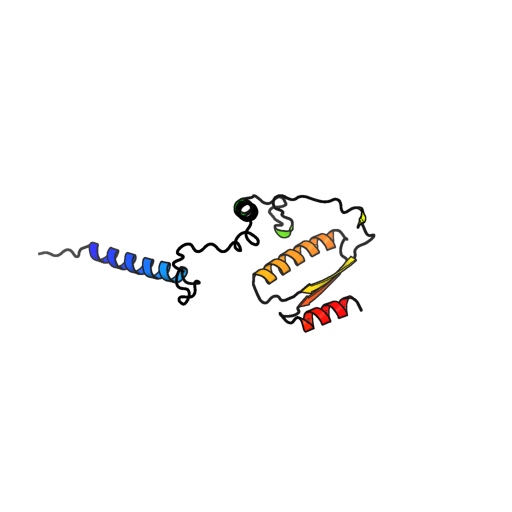8 8.985 1.00 92.44 130 GLU A CA 1
ATOM 989 C C . GLU A 1 130 ? -13.361 -1.761 8.485 1.00 92.44 130 GLU A C 1
ATOM 991 O O . GLU A 1 130 ? -12.267 -2.072 8.954 1.00 92.44 130 GLU A O 1
ATOM 996 N N . MET A 1 131 ? -13.512 -0.848 7.531 1.00 89.81 131 MET A N 1
ATOM 997 C CA . MET A 1 131 ? -12.447 0.013 7.040 1.00 89.81 131 MET A CA 1
ATOM 998 C C . MET A 1 131 ? -12.908 1.451 7.226 1.00 89.81 131 MET A C 1
ATOM 1000 O O . MET A 1 131 ? -13.963 1.825 6.712 1.00 89.81 131 MET A O 1
ATOM 1004 N N . GLU A 1 132 ? -12.114 2.236 7.938 1.00 94.88 132 GLU A N 1
ATOM 1005 C CA . GLU A 1 132 ? -12.294 3.673 8.039 1.00 94.88 132 GLU A CA 1
ATOM 1006 C C . GLU A 1 132 ? -11.076 4.378 7.462 1.00 94.88 132 GLU A C 1
ATOM 1008 O O . GLU A 1 132 ? -9.934 4.018 7.746 1.00 94.88 132 GLU A O 1
ATOM 1013 N N . THR A 1 133 ? -11.322 5.381 6.629 1.00 94.75 133 THR A N 1
ATOM 1014 C CA . THR A 1 133 ? -10.262 6.079 5.912 1.00 94.75 133 THR A CA 1
ATOM 1015 C C . THR A 1 133 ? -10.485 7.566 5.906 1.00 94.75 133 THR A C 1
ATOM 1017 O O . THR A 1 133 ? -11.620 8.023 5.764 1.00 94.75 133 THR A O 1
ATOM 1020 N N . ARG A 1 134 ? -9.387 8.305 5.982 1.00 96.69 134 ARG A N 1
ATOM 1021 C CA . ARG A 1 134 ? -9.364 9.762 5.917 1.00 96.69 134 ARG A CA 1
ATOM 1022 C C . ARG A 1 134 ? -8.307 10.198 4.913 1.00 96.69 134 ARG A C 1
ATOM 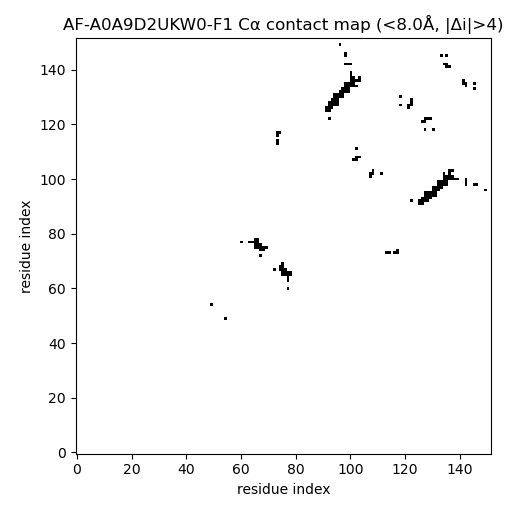1024 O O . ARG A 1 134 ? -7.356 9.456 4.673 1.00 96.69 134 ARG A O 1
ATOM 1031 N N . ASP A 1 135 ? -8.536 11.336 4.270 1.00 97.00 135 ASP A N 1
ATOM 1032 C CA . ASP A 1 135 ? -7.666 11.877 3.228 1.00 97.00 135 ASP A CA 1
ATOM 1033 C C . ASP A 1 135 ? -7.110 13.215 3.696 1.00 97.00 135 ASP A C 1
ATOM 1035 O O . ASP A 1 135 ? -7.863 14.177 3.842 1.00 97.00 135 ASP A O 1
ATOM 1039 N N . ALA A 1 136 ? -5.799 13.271 3.909 1.00 97.56 136 ALA A N 1
ATOM 1040 C CA . ALA A 1 136 ? -5.133 14.452 4.440 1.00 97.56 136 ALA A CA 1
ATOM 1041 C C . ALA A 1 136 ? -4.918 15.554 3.391 1.00 97.56 136 ALA A C 1
ATOM 1043 O O . ALA A 1 136 ? -4.500 16.655 3.731 1.00 97.56 136 ALA A O 1
ATOM 1044 N N . GLN A 1 137 ? -5.211 15.282 2.114 1.00 96.81 137 GLN A N 1
ATOM 1045 C CA . GLN A 1 137 ? -5.152 16.264 1.025 1.00 96.81 137 GLN A CA 1
ATOM 1046 C C . GLN A 1 137 ? -3.792 16.979 0.903 1.00 96.81 137 GLN A C 1
ATOM 1048 O O . GLN A 1 137 ? -3.742 18.176 0.634 1.00 96.81 137 GLN A O 1
ATOM 1053 N N . ASP A 1 138 ? -2.693 16.238 1.080 1.00 97.19 138 ASP A N 1
ATOM 1054 C CA . ASP A 1 138 ? -1.308 16.739 1.064 1.00 97.19 138 ASP A CA 1
ATOM 1055 C C . ASP A 1 138 ? -0.971 17.682 2.230 1.00 97.19 138 ASP A C 1
ATOM 1057 O O . ASP A 1 138 ? -0.037 18.478 2.139 1.00 97.19 138 ASP A O 1
ATOM 1061 N N . ASN A 1 139 ? -1.728 17.610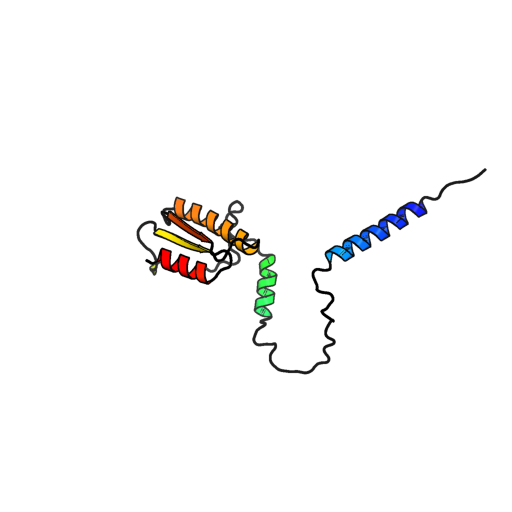 3.327 1.00 98.00 139 ASN A N 1
ATOM 1062 C CA . ASN A 1 139 ? -1.500 18.407 4.521 1.00 98.00 139 ASN A CA 1
ATOM 1063 C C . ASN A 1 139 ? -1.070 17.529 5.706 1.00 98.00 139 ASN A C 1
ATOM 1065 O O . ASN A 1 139 ? -1.871 16.780 6.265 1.00 98.00 139 ASN A O 1
ATOM 1069 N N . ASP A 1 140 ? 0.188 17.667 6.120 1.00 97.81 140 ASP A N 1
ATOM 1070 C CA . ASP A 1 140 ? 0.776 16.851 7.189 1.00 97.81 140 ASP A CA 1
ATOM 1071 C C . ASP A 1 140 ? 0.069 17.043 8.545 1.00 97.81 140 ASP A C 1
ATOM 1073 O O . ASP A 1 140 ? -0.179 16.062 9.244 1.00 97.81 140 ASP A O 1
ATOM 1077 N N . ASP A 1 141 ? -0.334 18.272 8.899 1.00 98.38 141 ASP A N 1
ATOM 1078 C CA . ASP A 1 141 ? -1.071 18.545 10.147 1.00 98.38 141 ASP A CA 1
ATOM 1079 C C . ASP A 1 141 ? -2.420 17.809 10.176 1.00 98.38 141 ASP A C 1
ATOM 1081 O O . ASP A 1 141 ? -2.851 17.299 11.211 1.00 98.38 141 ASP A O 1
ATOM 1085 N N . THR A 1 142 ? -3.076 17.714 9.018 1.00 98.25 142 THR A N 1
ATOM 1086 C CA . THR A 1 142 ? -4.319 16.956 8.852 1.00 98.25 142 THR A CA 1
ATOM 1087 C C . THR A 1 142 ? -4.051 15.462 8.964 1.00 98.25 142 THR A C 1
ATOM 1089 O O . THR A 1 142 ? -4.802 14.769 9.643 1.00 98.25 142 THR A O 1
ATOM 1092 N N . GLN A 1 143 ? -2.958 14.961 8.378 1.00 97.88 143 GLN A N 1
ATOM 1093 C CA . GLN A 1 143 ? -2.603 13.547 8.497 1.00 97.88 143 GLN A CA 1
ATOM 1094 C C . GLN A 1 143 ? -2.322 13.152 9.953 1.00 97.88 143 GLN A C 1
ATOM 1096 O O . GLN A 1 143 ? -2.766 12.093 10.395 1.00 97.88 143 GLN A O 1
ATOM 1101 N N . ILE A 1 144 ? -1.634 14.011 10.712 1.00 97.94 144 ILE A N 1
ATOM 1102 C CA . ILE A 1 144 ? -1.409 13.816 12.149 1.00 97.94 144 ILE A CA 1
ATOM 1103 C C . ILE A 1 144 ? -2.748 13.802 12.894 1.00 97.94 144 ILE A C 1
ATOM 1105 O O . ILE A 1 144 ? -3.009 12.871 13.653 1.00 97.94 144 ILE A O 1
ATOM 1109 N N . ALA A 1 145 ? -3.631 14.770 12.628 1.00 98.06 145 ALA A N 1
ATOM 1110 C CA . ALA A 1 145 ? -4.949 14.832 13.261 1.00 98.06 145 ALA A CA 1
ATOM 1111 C C . ALA A 1 145 ? -5.833 13.610 12.936 1.00 98.06 145 ALA A C 1
ATOM 1113 O O . ALA A 1 145 ? -6.582 13.141 13.794 1.00 98.06 145 ALA A O 1
ATOM 1114 N N . ASP A 1 146 ? -5.740 13.073 11.719 1.00 97.94 146 ASP A N 1
ATOM 1115 C CA . ASP A 1 146 ? -6.448 11.858 11.314 1.00 97.94 146 ASP A CA 1
ATOM 1116 C C . ASP A 1 146 ? -5.916 10.616 12.047 1.00 97.94 146 ASP A C 1
ATOM 1118 O O . ASP A 1 146 ? -6.705 9.761 12.450 1.00 97.94 146 ASP A O 1
ATOM 1122 N N . ILE A 1 147 ? -4.597 10.518 12.258 1.00 97.25 147 ILE A N 1
ATOM 1123 C CA . ILE A 1 147 ? -3.990 9.447 13.063 1.00 97.25 147 ILE A CA 1
ATOM 1124 C C . ILE A 1 147 ? -4.425 9.570 14.525 1.00 97.25 147 ILE A C 1
ATOM 1126 O O . ILE A 1 147 ? -4.863 8.572 15.097 1.00 97.25 147 ILE A O 1
ATOM 1130 N N . ASP A 1 148 ? -4.364 10.773 15.104 1.00 97.56 148 ASP A N 1
ATOM 1131 C CA . ASP A 1 148 ? -4.797 11.038 16.481 1.00 97.56 148 ASP A CA 1
ATOM 1132 C C . ASP A 1 148 ? -6.261 10.635 16.688 1.00 97.56 148 ASP A C 1
ATOM 1134 O O . ASP A 1 148 ? -6.592 9.968 17.667 1.00 97.56 148 ASP A O 1
ATOM 1138 N N . TYR A 1 149 ? -7.125 10.957 15.722 1.00 97.06 149 TYR A N 1
ATOM 1139 C CA . TYR A 1 149 ? -8.525 10.542 15.718 1.00 97.06 149 TYR A CA 1
ATOM 1140 C C . TYR A 1 149 ? -8.701 9.014 15.742 1.00 97.06 149 TYR A C 1
ATOM 1142 O O . TYR A 1 149 ? -9.640 8.512 16.356 1.00 97.06 149 TYR A O 1
ATOM 1150 N N . PHE A 1 150 ? -7.830 8.256 15.070 1.00 96.62 150 PHE A N 1
ATOM 1151 C CA . PHE A 1 150 ? -7.937 6.796 15.022 1.00 96.62 150 PHE A CA 1
ATOM 1152 C C . PHE A 1 150 ? -7.444 6.087 16.285 1.00 96.62 150 PHE A C 1
ATOM 1154 O O . PHE A 1 150 ? -7.846 4.944 16.516 1.00 96.62 150 PHE A O 1
ATOM 1161 N N . ILE A 1 151 ? -6.564 6.717 17.067 1.00 95.00 151 ILE A N 1
ATOM 1162 C CA . ILE A 1 151 ? -5.950 6.101 18.255 1.00 95.00 151 ILE A CA 1
ATOM 1163 C C . ILE A 1 151 ? -6.537 6.599 19.583 1.00 95.00 151 ILE A C 1
ATOM 1165 O O . ILE A 1 151 ? -6.213 6.026 20.625 1.00 95.00 151 ILE A O 1
ATOM 1169 N N . SER A 1 152 ? -7.362 7.650 19.554 1.00 86.56 152 SER A N 1
ATOM 1170 C CA . SER A 1 152 ? -8.087 8.197 20.712 1.00 86.56 152 SER A CA 1
ATOM 1171 C C . SER A 1 152 ? -9.335 7.393 21.064 1.00 86.56 152 SER A C 1
ATOM 1173 O O . SER A 1 152 ? -9.553 7.145 22.272 1.00 86.56 152 SER A O 1
#

Solvent-accessible surface area (backbone atoms only — not comparable to full-atom values): 9797 Å² total; per-residue (Å²): 132,89,84,85,83,73,79,72,69,67,63,60,60,60,62,58,55,54,56,57,57,58,58,66,75,69,64,87,65,65,87,86,65,74,84,77,83,76,74,92,72,94,70,102,66,70,68,87,84,54,54,68,69,59,50,54,51,60,58,55,56,72,76,56,80,61,47,64,55,88,94,38,68,67,67,40,40,68,90,78,82,85,77,89,60,73,89,72,68,70,87,73,45,39,76,45,78,46,66,36,58,38,70,89,45,70,69,43,39,51,52,52,52,39,51,53,56,45,49,52,55,36,36,73,70,46,53,30,74,45,79,48,77,48,71,22,71,76,33,67,72,48,32,52,52,47,48,52,66,73,75,108

Foldseek 3Di:
DDDDDDPVPVVVVVVVVVVVVVVVVPPPDDPVDDPDPDDDDDDPDPPPPDDPVVVVVVVVQVVFDWDDDPVQVLPTDGPDDDDDPPVVDDPFAAEAEELQQAPPDPVSVVVVVSVVSVVVVCCVVRNHVYYHYDHQHNPPVSSVVSVVVVVD

Organism: Brevibacterium epidermidis (NCBI:txid1698)

Nearest PDB structures (foldseek):
  3m9w-assembly1_A  TM=7.370E-01  e=4.382E+00  Escherichia coli str. K-12 substr. MG1655
  7u5s-assembly1_B  TM=5.541E-01  e=2.236E+00  Candida albicans
  3gbv-assembly1_B  TM=6.020E-01  e=6.135E+00  Bacteroides fragilis NCTC 9343